Protein AF-A0A9D9LNH6-F1 (afdb_monomer)

Structure (mmCIF, N/CA/C/O backbone):
data_AF-A0A9D9LNH6-F1
#
_entry.id   AF-A0A9D9LNH6-F1
#
loop_
_atom_site.group_PDB
_atom_site.id
_atom_site.type_symbol
_atom_site.label_atom_id
_atom_site.label_alt_id
_atom_site.label_comp_id
_atom_site.label_asym_id
_atom_site.label_entity_id
_atom_site.label_seq_id
_atom_site.pdbx_PDB_ins_code
_atom_site.Cartn_x
_atom_site.Cartn_y
_atom_site.Cartn_z
_atom_site.occupancy
_atom_site.B_iso_or_equiv
_atom_site.auth_seq_id
_atom_site.auth_comp_id
_atom_site.auth_asym_id
_atom_site.auth_atom_id
_atom_site.pdbx_PDB_model_num
ATOM 1 N N . LEU A 1 1 ? -10.313 1.255 22.868 1.00 88.25 1 LEU A N 1
ATOM 2 C CA . LEU A 1 1 ? -10.469 2.113 21.675 1.00 88.25 1 LEU A CA 1
ATOM 3 C C . LEU A 1 1 ? -9.078 2.451 21.165 1.00 88.25 1 LEU A C 1
ATOM 5 O O . LEU A 1 1 ? -8.239 2.816 21.977 1.00 88.25 1 LEU A O 1
ATOM 9 N N . THR A 1 2 ? -8.832 2.293 19.871 1.00 91.94 2 THR A N 1
ATOM 10 C CA . THR A 1 2 ? -7.540 2.520 19.221 1.00 91.94 2 THR A CA 1
ATOM 11 C C . THR A 1 2 ? -7.771 3.337 17.963 1.00 91.94 2 THR A C 1
ATOM 13 O O . THR A 1 2 ? -8.627 2.994 17.151 1.00 91.94 2 THR A O 1
ATOM 16 N N . LEU A 1 3 ? -7.000 4.409 17.817 1.00 94.38 3 LEU A N 1
ATOM 17 C CA .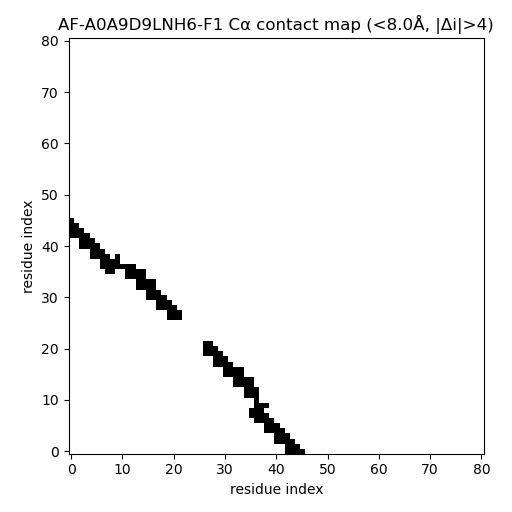 LEU A 1 3 ? -6.958 5.242 16.623 1.00 94.38 3 LEU A CA 1
ATOM 18 C C . LEU A 1 3 ? -5.570 5.093 16.010 1.00 94.38 3 LEU A C 1
ATOM 20 O O . LEU A 1 3 ? -4.570 5.091 16.729 1.00 94.38 3 LEU A O 1
ATOM 24 N N . SER A 1 4 ? -5.493 4.932 14.697 1.00 92.50 4 SER A N 1
ATOM 25 C CA . SER A 1 4 ? -4.220 4.805 13.992 1.00 92.50 4 SER A CA 1
ATOM 26 C C . SER A 1 4 ? -4.264 5.584 12.690 1.00 92.50 4 SER A C 1
ATOM 28 O O . SER A 1 4 ? -5.238 5.506 11.947 1.00 92.50 4 SER A O 1
ATOM 30 N N . PHE A 1 5 ? -3.198 6.330 12.426 1.00 94.56 5 PHE A N 1
ATOM 31 C CA . PHE A 1 5 ? -2.978 7.048 11.180 1.00 94.56 5 PHE A CA 1
ATOM 32 C C . PHE A 1 5 ? -1.633 6.618 10.604 1.00 94.56 5 PHE A C 1
ATOM 34 O O . PHE A 1 5 ? -0.661 6.439 11.339 1.00 94.56 5 PHE A O 1
ATOM 41 N N . THR A 1 6 ? -1.569 6.425 9.295 1.00 94.69 6 THR A N 1
ATOM 42 C CA . THR A 1 6 ? -0.356 5.991 8.608 1.00 94.69 6 THR A CA 1
ATOM 43 C C . THR A 1 6 ? -0.209 6.757 7.308 1.00 94.69 6 THR A C 1
ATOM 45 O O . THR A 1 6 ? -1.152 6.859 6.529 1.00 94.69 6 THR A O 1
ATOM 48 N N . ALA A 1 7 ? 0.994 7.268 7.069 1.00 92.94 7 ALA A N 1
ATOM 49 C CA . ALA A 1 7 ? 1.385 7.891 5.817 1.00 92.94 7 ALA A CA 1
ATOM 50 C C . ALA A 1 7 ? 2.541 7.089 5.211 1.00 92.94 7 ALA A C 1
ATOM 52 O O . ALA A 1 7 ? 3.603 6.974 5.818 1.00 92.94 7 ALA A O 1
ATOM 53 N N . SER A 1 8 ? 2.333 6.533 4.021 1.00 90.44 8 SER A N 1
ATOM 54 C CA . SER A 1 8 ? 3.350 5.828 3.242 1.00 90.44 8 SER A CA 1
ATOM 55 C C . SER A 1 8 ? 3.760 6.691 2.052 1.00 90.44 8 SER A C 1
ATOM 57 O O . SER A 1 8 ? 2.913 7.163 1.293 1.00 90.44 8 SER A O 1
ATOM 59 N N . ASN A 1 9 ? 5.066 6.933 1.917 1.00 90.62 9 ASN A N 1
ATOM 60 C CA . ASN A 1 9 ? 5.660 7.819 0.908 1.00 90.62 9 ASN A CA 1
ATOM 61 C C . ASN A 1 9 ? 4.985 9.208 0.790 1.00 90.62 9 ASN A C 1
ATOM 63 O O . ASN A 1 9 ? 4.699 9.638 -0.328 1.00 90.62 9 ASN A O 1
ATOM 67 N N . PRO A 1 10 ? 4.735 9.948 1.891 1.00 85.94 10 PRO A N 1
ATOM 68 C CA . PRO A 1 10 ? 3.912 11.166 1.870 1.00 85.94 10 PRO A CA 1
ATOM 69 C C . PRO A 1 10 ? 4.422 12.265 0.925 1.00 85.94 10 PRO A C 1
ATOM 71 O O . PRO A 1 10 ? 3.629 13.039 0.392 1.00 85.94 10 PRO A O 1
ATOM 74 N N . PHE A 1 11 ? 5.732 12.320 0.676 1.00 91.19 11 PHE A N 1
ATOM 75 C CA . PHE A 1 11 ? 6.354 13.371 -0.133 1.00 91.19 11 PHE A CA 1
ATOM 76 C C . PHE A 1 11 ? 6.672 12.933 -1.572 1.00 91.19 11 PHE A C 1
ATOM 78 O O . PHE A 1 11 ? 6.812 13.773 -2.464 1.00 91.19 11 PHE A O 1
ATOM 85 N N . THR A 1 12 ? 6.696 11.633 -1.864 1.00 88.19 12 THR A N 1
ATOM 86 C CA . THR A 1 12 ? 7.152 11.111 -3.163 1.00 88.19 12 THR A CA 1
ATOM 87 C C . THR A 1 12 ? 6.039 11.183 -4.206 1.00 88.19 12 THR A C 1
ATOM 89 O O . THR A 1 12 ? 5.060 10.462 -4.106 1.00 88.19 12 THR A O 1
ATOM 92 N N . SER A 1 13 ? 6.146 12.066 -5.205 1.00 82.19 13 SER A N 1
ATOM 93 C CA . SER A 1 13 ? 5.063 12.298 -6.189 1.00 82.19 13 SER A CA 1
ATOM 94 C C . SER A 1 13 ? 4.905 11.179 -7.205 1.00 82.19 13 SER A C 1
ATOM 96 O O . SER A 1 13 ? 3.800 10.723 -7.486 1.00 82.19 13 SER A O 1
ATOM 98 N N . LYS A 1 14 ? 6.028 10.732 -7.759 1.00 86.75 14 LYS A N 1
ATOM 99 C CA . LYS A 1 14 ? 6.078 9.714 -8.798 1.00 86.75 14 LYS A CA 1
ATOM 100 C C . LYS A 1 14 ? 7.194 8.752 -8.455 1.00 86.75 14 LYS A C 1
ATOM 102 O O . LYS A 1 14 ? 8.278 9.186 -8.070 1.00 86.75 14 LYS A O 1
ATOM 107 N N . MET A 1 15 ? 6.926 7.466 -8.615 1.00 88.75 15 MET A N 1
ATOM 108 C CA . MET A 1 15 ? 7.929 6.422 -8.487 1.00 88.75 15 MET A CA 1
ATOM 109 C C . MET A 1 15 ? 7.999 5.662 -9.805 1.00 88.75 15 MET A C 1
ATOM 111 O O . MET A 1 15 ? 6.981 5.173 -10.300 1.00 88.75 15 MET A O 1
ATOM 115 N N . LYS A 1 16 ? 9.200 5.606 -10.382 1.00 92.00 16 LYS A N 1
ATOM 116 C CA . LYS A 1 16 ? 9.489 4.804 -11.569 1.00 92.00 16 LYS A CA 1
ATOM 117 C C . LYS A 1 16 ? 9.878 3.406 -11.107 1.00 92.00 16 LYS A C 1
ATOM 119 O O . LYS A 1 16 ? 10.812 3.267 -10.322 1.00 92.00 16 LYS A O 1
ATOM 124 N N . LEU A 1 17 ? 9.178 2.393 -11.597 1.00 89.38 17 LEU A N 1
ATOM 125 C CA . LEU A 1 17 ? 9.569 1.000 -11.448 1.00 89.38 17 LEU A CA 1
ATOM 126 C C . LEU A 1 17 ? 10.056 0.504 -12.806 1.00 89.38 17 LEU A C 1
ATOM 128 O O . LEU A 1 17 ? 9.265 0.373 -13.738 1.00 89.38 17 LEU A O 1
ATOM 132 N N . THR A 1 18 ? 11.355 0.252 -12.911 1.00 91.62 18 THR A N 1
ATOM 133 C CA . THR A 1 18 ? 11.958 -0.320 -14.116 1.00 91.62 18 THR A CA 1
ATOM 134 C C . THR A 1 18 ? 12.304 -1.774 -13.839 1.00 91.62 18 THR A C 1
ATOM 136 O O . THR A 1 18 ? 12.999 -2.069 -12.868 1.00 91.62 18 THR A O 1
ATOM 139 N N . SER A 1 19 ? 11.840 -2.674 -14.697 1.00 89.81 19 SER A N 1
ATOM 140 C CA . SER A 1 19 ? 12.259 -4.070 -14.728 1.00 89.81 19 SER A CA 1
ATOM 141 C C . SER A 1 19 ? 13.005 -4.318 -16.031 1.00 89.81 19 SER A C 1
ATOM 143 O O . SER A 1 19 ? 12.488 -4.026 -17.109 1.00 89.81 19 SER A O 1
ATOM 145 N N . VAL A 1 20 ? 14.232 -4.821 -15.924 1.00 93.12 20 VAL A N 1
ATOM 146 C CA . VAL A 1 20 ? 15.060 -5.198 -17.070 1.00 93.12 20 VAL A CA 1
ATOM 147 C C . VAL A 1 20 ? 15.266 -6.701 -17.015 1.00 93.12 20 VAL A C 1
ATOM 149 O O . VAL A 1 20 ? 15.653 -7.241 -15.982 1.00 93.12 20 VAL A O 1
ATOM 152 N N . THR A 1 21 ? 14.983 -7.379 -18.120 1.00 89.69 21 THR A N 1
ATOM 153 C CA . THR A 1 21 ? 15.328 -8.786 -18.326 1.00 89.69 21 THR A CA 1
ATOM 154 C C . THR A 1 21 ? 16.323 -8.848 -19.471 1.00 89.69 21 THR A C 1
ATOM 156 O O . THR A 1 21 ? 15.993 -8.460 -20.589 1.00 89.69 21 THR A O 1
ATOM 159 N N . GLU A 1 22 ? 17.540 -9.304 -19.194 1.00 92.19 22 GLU A N 1
ATOM 160 C CA . GLU A 1 22 ? 18.632 -9.342 -20.164 1.00 92.19 22 GLU A CA 1
ATOM 161 C C . GLU A 1 22 ? 19.235 -10.747 -20.240 1.00 92.19 22 GLU A C 1
ATOM 163 O O . GLU A 1 22 ? 19.461 -11.413 -19.232 1.00 92.19 22 GLU A O 1
ATOM 168 N N . THR A 1 23 ? 19.457 -11.198 -21.467 1.00 87.56 23 THR A N 1
ATOM 169 C CA . THR A 1 23 ? 20.138 -12.438 -21.843 1.00 87.56 23 THR A CA 1
ATOM 170 C C . THR A 1 23 ? 21.070 -12.124 -23.016 1.00 87.56 23 THR A C 1
ATOM 172 O O . THR A 1 23 ? 20.927 -11.078 -23.648 1.00 87.56 23 THR A O 1
ATOM 175 N N . ASN A 1 24 ? 21.985 -13.031 -23.369 1.00 86.50 24 ASN A N 1
ATOM 176 C CA . ASN A 1 24 ? 22.977 -12.785 -24.430 1.00 86.50 24 ASN A CA 1
ATOM 177 C C . ASN A 1 24 ? 22.385 -12.433 -25.813 1.00 86.50 24 ASN A C 1
ATOM 179 O O . ASN A 1 24 ? 23.095 -11.871 -26.641 1.00 86.50 24 ASN A O 1
ATOM 183 N N . SER A 1 25 ? 21.118 -12.763 -26.085 1.00 90.69 25 SER A N 1
ATOM 184 C CA . SER A 1 25 ? 20.444 -12.513 -27.369 1.00 90.69 25 SER A CA 1
ATOM 185 C C . SER A 1 25 ? 19.183 -11.652 -27.262 1.00 90.69 25 SER A C 1
ATOM 187 O O . SER A 1 25 ? 18.589 -11.312 -28.284 1.00 90.69 25 SER A O 1
ATOM 189 N N . TYR A 1 26 ? 18.746 -11.306 -26.051 1.00 88.44 2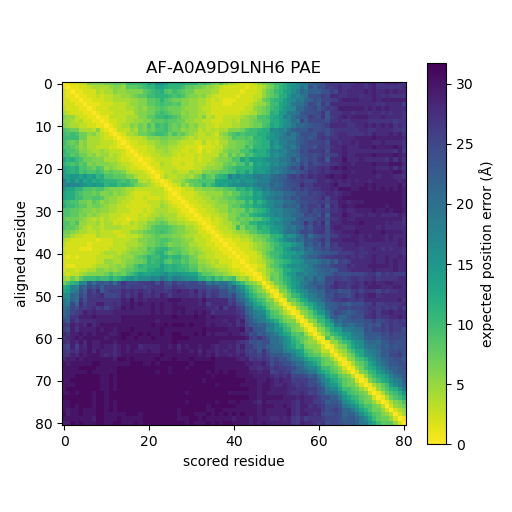6 TYR A N 1
ATOM 190 C CA . TYR A 1 26 ? 17.478 -10.617 -25.838 1.00 88.44 26 TYR A CA 1
ATOM 191 C C . TYR A 1 26 ? 17.537 -9.688 -24.634 1.00 88.44 26 TYR A C 1
ATOM 193 O O . TYR A 1 26 ? 17.952 -10.092 -23.546 1.00 88.44 26 TYR A O 1
ATOM 201 N N . ARG A 1 27 ? 17.029 -8.470 -24.828 1.00 91.31 27 ARG A N 1
ATOM 202 C CA . ARG A 1 27 ? 16.793 -7.500 -23.766 1.00 91.31 27 ARG A CA 1
ATOM 203 C C . ARG A 1 27 ? 15.349 -7.017 -23.818 1.00 91.31 27 ARG A C 1
ATOM 205 O O . ARG A 1 27 ? 14.872 -6.566 -24.855 1.00 91.31 27 ARG A O 1
ATOM 212 N N . SER A 1 28 ? 14.690 -7.077 -22.669 1.00 88.12 28 SER A N 1
ATOM 213 C CA . SER A 1 28 ? 13.379 -6.491 -22.417 1.00 88.12 28 SER A CA 1
ATOM 214 C C . SER A 1 28 ? 13.495 -5.461 -21.316 1.00 88.12 28 SER A C 1
ATOM 216 O O . SER A 1 28 ? 14.092 -5.726 -20.273 1.00 88.12 28 SER A O 1
ATOM 218 N N . GLU A 1 29 ? 12.902 -4.296 -21.533 1.00 93.81 29 GLU A N 1
ATOM 219 C CA . GLU A 1 29 ? 12.793 -3.262 -20.518 1.00 93.81 29 GLU A CA 1
ATOM 220 C C . GLU A 1 29 ? 11.328 -2.873 -20.379 1.00 93.81 29 GLU A C 1
ATOM 222 O O . GLU A 1 29 ? 10.688 -2.433 -21.333 1.00 93.81 29 GLU A O 1
ATOM 227 N N . ASN A 1 30 ? 10.798 -3.040 -19.173 1.00 89.31 30 ASN A N 1
ATOM 228 C CA . ASN A 1 30 ? 9.460 -2.612 -18.822 1.00 89.31 30 ASN A CA 1
ATOM 229 C C . ASN A 1 30 ? 9.552 -1.501 -17.778 1.00 89.31 30 ASN A C 1
ATOM 231 O O . ASN A 1 30 ? 10.101 -1.689 -16.693 1.00 89.31 30 ASN A O 1
ATOM 235 N N . THR A 1 31 ? 9.008 -0.336 -18.109 1.00 92.69 31 THR A N 1
ATOM 236 C CA . THR A 1 31 ? 8.933 0.810 -17.205 1.00 92.69 31 THR A CA 1
ATOM 237 C C . THR A 1 31 ? 7.477 1.059 -16.845 1.00 92.69 31 THR A C 1
ATOM 239 O O . THR A 1 31 ? 6.655 1.319 -17.720 1.00 92.69 31 THR A O 1
ATOM 242 N N . SER A 1 32 ? 7.180 1.074 -15.548 1.00 90.44 32 SER A N 1
ATOM 243 C CA . SER A 1 32 ? 5.886 1.485 -15.010 1.00 90.44 32 SER A CA 1
ATOM 244 C C . SER A 1 32 ? 6.035 2.693 -14.089 1.00 90.44 32 SER A C 1
ATOM 246 O O . SER A 1 32 ? 7.044 2.859 -13.398 1.00 90.44 32 SER A O 1
ATOM 248 N N . TRP A 1 33 ? 5.016 3.548 -14.078 1.00 90.12 33 TRP A N 1
ATOM 249 C CA . TRP A 1 33 ? 4.935 4.717 -13.210 1.00 90.12 33 TRP A CA 1
ATOM 250 C C . TRP A 1 33 ? 3.796 4.524 -12.226 1.00 90.12 33 TRP A C 1
ATOM 252 O O . TRP A 1 33 ? 2.663 4.271 -12.625 1.00 90.12 33 TRP A O 1
ATOM 262 N N . GLN A 1 34 ? 4.093 4.681 -10.943 1.00 88.00 34 GLN A N 1
ATOM 263 C CA . GLN A 1 34 ? 3.093 4.583 -9.889 1.00 88.00 34 GLN A CA 1
ATOM 264 C C . GLN A 1 34 ? 3.107 5.822 -9.000 1.00 88.00 34 GLN A C 1
ATOM 266 O O . GLN A 1 34 ? 4.134 6.492 -8.846 1.00 88.00 34 GLN A O 1
ATOM 271 N N . THR A 1 35 ? 1.949 6.103 -8.408 1.00 88.06 35 THR A N 1
ATOM 272 C CA . THR A 1 35 ? 1.776 7.127 -7.377 1.00 88.06 35 THR A CA 1
ATOM 273 C C . THR A 1 35 ? 1.961 6.453 -6.017 1.00 88.06 35 THR A C 1
ATOM 275 O O . THR A 1 35 ? 1.061 5.745 -5.572 1.00 88.06 35 THR A O 1
ATOM 278 N N . PRO A 1 36 ? 3.114 6.618 -5.343 1.00 89.31 36 PRO A N 1
ATOM 279 C CA . PRO A 1 36 ? 3.422 5.840 -4.144 1.00 89.31 36 PRO A CA 1
ATOM 280 C C . PRO A 1 36 ? 2.767 6.404 -2.873 1.00 89.31 36 PRO A C 1
ATOM 282 O O . PRO A 1 36 ? 2.789 5.735 -1.841 1.00 89.31 36 PRO A O 1
ATOM 285 N N . ARG A 1 37 ? 2.217 7.627 -2.934 1.00 92.75 37 ARG A N 1
ATOM 286 C CA . ARG A 1 37 ? 1.633 8.341 -1.789 1.00 92.75 37 ARG A CA 1
ATOM 287 C C . ARG A 1 37 ? 0.362 7.649 -1.323 1.00 92.75 37 ARG A C 1
ATOM 289 O O . ARG A 1 37 ? -0.601 7.567 -2.081 1.00 92.75 37 ARG A O 1
ATOM 296 N N . GLN A 1 38 ? 0.342 7.206 -0.073 1.00 93.12 38 GLN A N 1
ATOM 297 C CA . GLN A 1 38 ? -0.828 6.573 0.524 1.00 93.12 38 GLN A CA 1
ATOM 298 C C . GLN A 1 38 ? -1.018 7.068 1.954 1.00 93.12 38 GLN A C 1
ATOM 300 O O . GLN A 1 38 ? -0.063 7.154 2.725 1.00 93.12 38 GLN A O 1
ATOM 305 N N . PHE A 1 39 ? -2.262 7.365 2.313 1.00 93.56 39 PHE A N 1
ATOM 306 C CA . PHE A 1 39 ? -2.657 7.738 3.666 1.00 93.56 39 PHE A CA 1
ATOM 307 C C . PHE A 1 39 ? -3.765 6.795 4.117 1.00 93.56 39 PHE A C 1
ATOM 309 O O . PHE A 1 39 ? -4.698 6.531 3.361 1.00 93.56 39 PHE A O 1
ATOM 316 N N . SER A 1 40 ? -3.654 6.275 5.333 1.00 93.94 40 SER A N 1
ATOM 317 C CA . SER A 1 40 ? -4.623 5.353 5.914 1.00 93.94 40 SER A CA 1
ATOM 318 C C . SER A 1 40 ? -4.978 5.787 7.326 1.00 93.94 40 SER A C 1
ATOM 320 O O . SER A 1 40 ? -4.120 6.237 8.087 1.00 93.94 40 SER A O 1
ATOM 322 N N . PHE A 1 41 ? -6.252 5.646 7.668 1.00 95.19 41 PHE A N 1
ATOM 323 C CA . PHE A 1 41 ? -6.781 5.909 8.993 1.00 95.19 41 PHE A CA 1
ATOM 324 C C . PHE A 1 41 ? -7.641 4.726 9.429 1.00 95.19 41 PHE A C 1
ATOM 326 O O . PHE A 1 41 ? -8.443 4.212 8.651 1.00 95.19 41 PHE A O 1
ATOM 333 N N . SER A 1 42 ? -7.459 4.282 10.668 1.00 93.44 42 SER A N 1
ATOM 334 C CA . SER A 1 42 ? -8.146 3.122 11.223 1.00 93.44 42 SER A CA 1
ATOM 335 C C . SER A 1 42 ? -8.653 3.409 12.631 1.00 93.44 42 SER A C 1
ATOM 337 O O . SER A 1 42 ? -7.942 3.979 13.464 1.00 93.44 42 SER A O 1
ATOM 339 N N . ILE A 1 43 ? -9.892 2.983 12.888 1.00 94.00 43 ILE A N 1
ATOM 340 C CA . ILE A 1 43 ? -10.545 3.021 14.195 1.00 94.00 43 ILE A CA 1
ATOM 341 C C . ILE A 1 43 ? -10.833 1.579 14.603 1.00 94.00 43 ILE A C 1
ATOM 343 O O . ILE A 1 43 ? -11.605 0.878 13.953 1.00 94.00 43 ILE A O 1
ATOM 347 N N . GLY A 1 44 ? -10.230 1.142 15.703 1.00 92.81 44 GLY A N 1
ATOM 348 C CA . GLY A 1 44 ? -10.461 -0.171 16.291 1.00 92.81 44 GLY A CA 1
ATOM 349 C C . GLY A 1 44 ? -11.078 -0.059 17.678 1.00 92.81 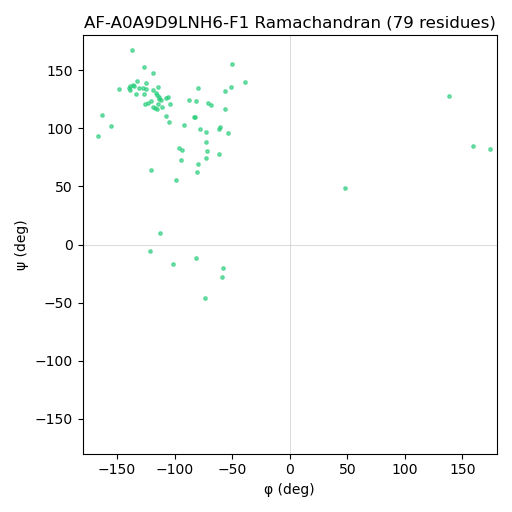44 GLY A C 1
ATOM 350 O O . GLY A 1 44 ? -10.559 0.636 18.552 1.00 92.81 44 GLY A O 1
ATOM 351 N N . TYR A 1 45 ? -12.153 -0.794 17.935 1.00 89.94 45 TYR A N 1
ATOM 352 C CA . TYR A 1 45 ? -12.681 -0.975 19.284 1.00 89.94 45 TYR A CA 1
ATOM 353 C C . TYR A 1 45 ? -12.742 -2.469 19.604 1.00 89.94 45 TYR A C 1
ATOM 355 O O . TYR A 1 45 ? -13.363 -3.243 18.884 1.00 89.94 45 TYR A O 1
ATOM 363 N N . ARG A 1 46 ? -12.053 -2.883 20.671 1.00 84.69 46 ARG A N 1
ATOM 364 C CA . ARG A 1 46 ? -12.073 -4.261 21.171 1.00 84.69 46 ARG A CA 1
ATOM 365 C C . ARG A 1 46 ? -12.941 -4.299 22.422 1.00 84.69 46 ARG A C 1
ATOM 367 O O . ARG A 1 46 ? -12.638 -3.593 23.383 1.00 84.69 46 ARG A O 1
ATOM 374 N N . PHE A 1 47 ? -13.992 -5.113 22.402 1.00 81.00 47 PHE A N 1
ATOM 375 C CA . PHE A 1 47 ? -14.785 -5.422 23.590 1.00 81.00 47 PHE A CA 1
ATOM 376 C C . PHE A 1 47 ? -14.060 -6.491 24.428 1.00 81.00 47 PHE A C 1
ATOM 378 O O . PHE A 1 47 ? -13.601 -7.487 23.873 1.00 81.00 47 PHE A O 1
ATOM 385 N N . GLY A 1 48 ? -13.988 -6.305 25.753 1.00 71.31 48 GLY A N 1
ATOM 386 C CA . GLY A 1 48 ? -13.728 -7.397 26.702 1.00 71.31 48 GLY A CA 1
ATOM 387 C C . GLY A 1 48 ? -12.764 -7.103 27.863 1.00 71.31 48 GLY A C 1
ATOM 388 O O . GLY A 1 48 ? -11.601 -6.769 27.663 1.00 71.31 48 GLY A O 1
ATOM 389 N N . LYS A 1 49 ? -13.220 -7.389 29.090 1.00 60.88 49 LYS A N 1
ATOM 390 C CA . LYS A 1 49 ? -12.727 -8.565 29.826 1.00 60.88 49 LYS A CA 1
ATOM 391 C C . LYS A 1 49 ? -13.898 -9.546 29.891 1.00 60.88 49 LYS A C 1
ATOM 393 O O . LYS A 1 49 ? -14.921 -9.208 30.479 1.00 60.88 49 LYS A O 1
ATOM 398 N N . THR A 1 50 ? -13.773 -10.736 29.312 1.00 62.97 50 THR A N 1
ATOM 399 C CA . THR A 1 50 ? -14.750 -11.814 29.516 1.00 62.97 50 THR A CA 1
ATOM 400 C C . THR A 1 50 ? -14.581 -12.342 30.940 1.00 62.97 50 THR A C 1
ATOM 402 O O . THR A 1 50 ? -13.902 -13.334 31.172 1.00 62.97 50 THR A O 1
ATOM 405 N N . GLN A 1 51 ? -15.145 -11.647 31.928 1.00 60.09 51 GLN A N 1
ATOM 406 C CA . GLN A 1 51 ? -15.300 -12.167 33.288 1.00 60.09 51 GLN A CA 1
ATOM 407 C C . GLN A 1 51 ? -16.534 -13.073 33.311 1.00 60.09 51 GLN A C 1
ATOM 409 O O . GLN A 1 51 ? -17.515 -12.798 33.994 1.00 60.09 51 GLN A O 1
ATOM 414 N N . VAL A 1 52 ? 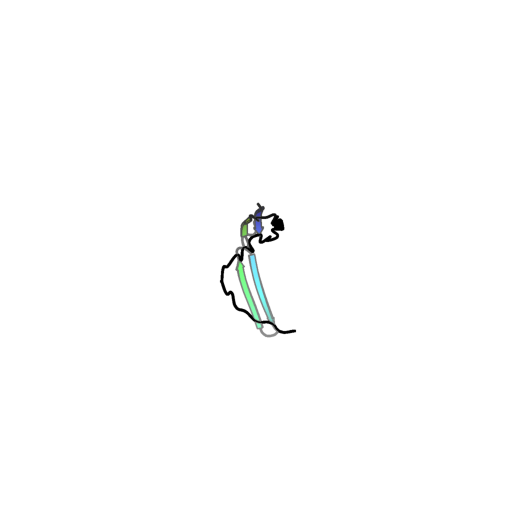-16.511 -14.157 32.534 1.00 59.53 52 VAL A N 1
ATOM 415 C CA . VAL A 1 52 ? -17.488 -15.239 32.697 1.00 59.53 52 VAL A CA 1
ATOM 416 C C . VAL A 1 52 ? -16.999 -16.079 33.875 1.00 59.53 52 VAL A C 1
ATOM 418 O O . VAL A 1 52 ? -16.525 -17.198 33.728 1.00 59.53 52 VAL A O 1
ATOM 421 N N . ASN A 1 53 ? -17.077 -15.503 35.076 1.00 55.62 53 ASN A N 1
ATOM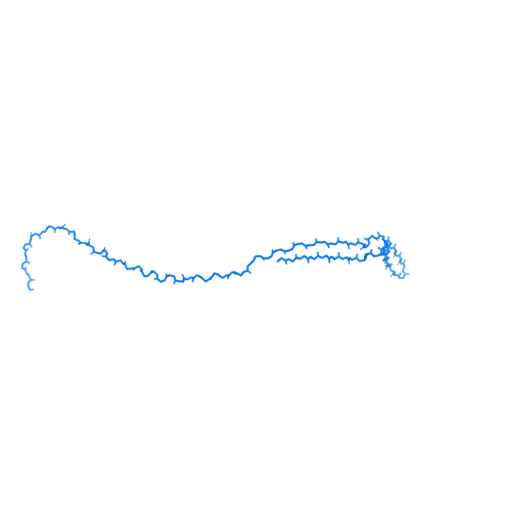 422 C CA . ASN A 1 53 ? -17.163 -16.310 36.280 1.00 55.62 53 ASN A CA 1
ATOM 423 C C . ASN A 1 53 ? -18.579 -16.874 36.268 1.00 55.62 53 ASN A C 1
ATOM 425 O O . ASN A 1 53 ? -19.506 -16.254 36.791 1.00 55.62 53 ASN A O 1
ATOM 429 N N . VAL A 1 54 ? -18.771 -18.025 35.618 1.00 60.53 54 VAL A N 1
ATOM 430 C CA . VAL A 1 54 ? -19.976 -18.816 35.852 1.00 60.53 54 VAL A CA 1
ATOM 431 C C . VAL A 1 54 ? -19.907 -19.178 37.329 1.00 60.53 54 VAL A C 1
ATOM 433 O O . VAL A 1 54 ? -19.140 -20.052 37.728 1.00 60.53 54 VAL A O 1
ATO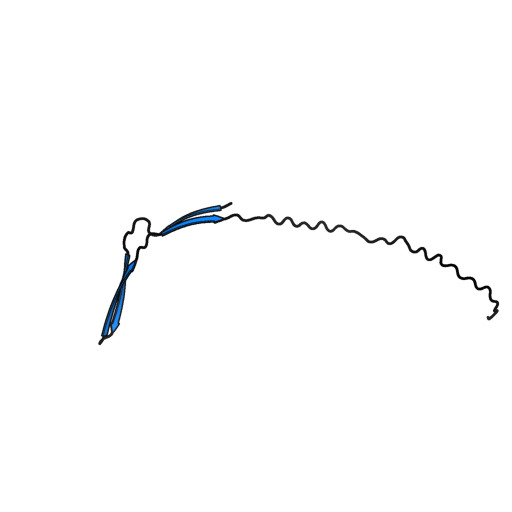M 436 N N . LYS A 1 55 ? -20.628 -18.442 38.179 1.00 59.00 55 LYS A N 1
ATOM 437 C CA . LYS A 1 55 ? -20.851 -18.860 39.557 1.00 59.00 55 LYS A CA 1
ATOM 438 C C . LYS A 1 55 ? -21.573 -20.192 39.431 1.00 59.00 55 LYS A C 1
ATOM 440 O O . LYS A 1 55 ? -22.759 -20.202 39.103 1.00 59.00 55 LYS A O 1
ATOM 445 N N . SER A 1 56 ? -20.836 -21.290 39.610 1.00 60.28 56 SER A N 1
ATOM 446 C CA . SER A 1 56 ? -21.405 -22.622 39.768 1.00 60.28 56 SER A CA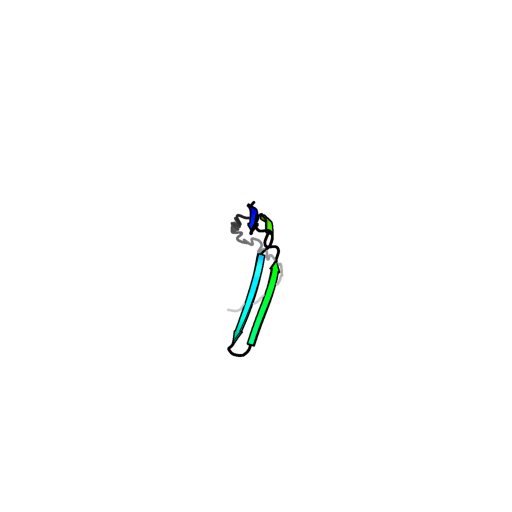 1
ATOM 447 C C . SER A 1 56 ? -22.409 -22.505 40.904 1.00 60.28 56 SER A C 1
ATOM 449 O O . SER A 1 56 ? -22.053 -22.422 42.079 1.00 60.28 56 SER A O 1
ATOM 451 N N . THR A 1 57 ? -23.674 -22.317 40.544 1.00 55.28 57 THR A N 1
ATOM 452 C CA . THR A 1 57 ? -24.752 -22.325 41.511 1.00 55.28 57 THR A CA 1
ATOM 453 C C . THR A 1 57 ? -24.948 -23.796 41.772 1.00 55.28 57 THR A C 1
ATOM 455 O O . THR A 1 57 ? -25.519 -24.503 40.947 1.00 55.28 57 THR A O 1
ATOM 458 N N . ASN A 1 58 ? -24.373 -24.246 42.883 1.00 56.16 58 ASN A N 1
ATOM 459 C CA . ASN A 1 58 ? -24.573 -25.564 43.450 1.00 56.16 58 ASN A CA 1
ATOM 460 C C . ASN A 1 58 ? -26.062 -25.695 43.797 1.00 56.16 58 ASN A C 1
ATOM 462 O O . ASN A 1 58 ? -26.477 -25.441 44.923 1.00 56.16 58 ASN A O 1
ATOM 466 N N . ARG A 1 59 ? -26.902 -25.945 42.792 1.00 56.25 59 ARG A N 1
ATOM 467 C CA . ARG A 1 59 ? -28.320 -26.212 42.978 1.00 56.25 59 ARG A CA 1
ATOM 468 C C . ARG A 1 59 ? -28.439 -27.725 43.055 1.00 56.25 59 ARG A C 1
ATOM 470 O O . ARG A 1 59 ? -28.703 -28.380 42.052 1.00 56.25 59 ARG A O 1
ATOM 477 N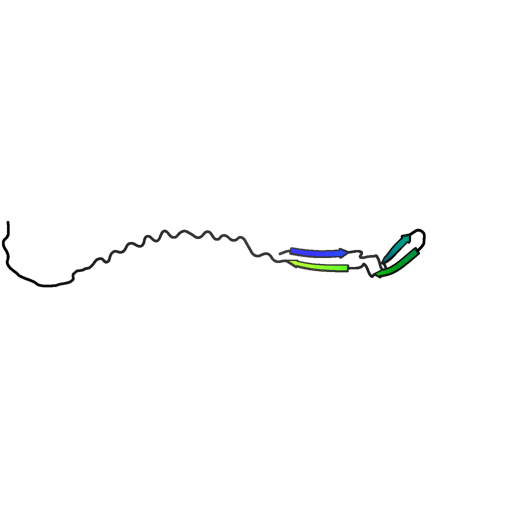 N . SER A 1 60 ? -28.169 -28.277 44.238 1.00 59.06 60 SER A N 1
ATOM 478 C CA . SER A 1 60 ? -28.590 -29.639 44.551 1.00 59.06 60 SER A CA 1
ATOM 479 C C . SER A 1 60 ? -30.100 -29.693 44.340 1.00 59.06 60 SER A C 1
ATOM 481 O O . SER A 1 60 ? -30.839 -28.963 45.002 1.00 59.06 60 SER A O 1
ATOM 483 N N . ILE A 1 61 ? -30.562 -30.501 43.391 1.00 61.72 61 ILE A N 1
ATOM 484 C CA . ILE A 1 61 ? -31.980 -30.832 43.302 1.00 61.72 61 ILE A CA 1
ATOM 485 C C . ILE A 1 61 ? -32.239 -31.777 44.479 1.00 61.72 61 ILE A C 1
ATOM 487 O O . ILE A 1 61 ? -31.901 -32.955 44.413 1.00 61.72 61 ILE A O 1
ATOM 491 N N . GLN A 1 62 ? -32.738 -31.238 45.592 1.00 60.44 62 GLN A N 1
ATOM 492 C CA . GLN A 1 62 ? -33.416 -32.040 46.606 1.00 60.44 62 GLN A CA 1
ATOM 493 C C . GLN A 1 62 ? -34.863 -32.196 46.138 1.00 60.44 62 GLN A C 1
ATOM 495 O O . GLN A 1 62 ? -35.600 -31.214 46.105 1.00 60.44 62 GLN A O 1
ATOM 500 N N . ASN A 1 63 ? -35.236 -33.411 45.733 1.00 61.53 63 ASN A N 1
ATOM 501 C CA . ASN A 1 63 ? -36.641 -33.800 45.638 1.00 61.53 63 ASN A CA 1
ATOM 502 C C . ASN A 1 63 ? -37.112 -34.183 47.044 1.00 61.53 63 ASN A C 1
ATOM 504 O O . ASN A 1 63 ? -36.509 -35.059 47.663 1.00 61.53 63 ASN A O 1
ATOM 508 N N . ASP A 1 64 ? -38.165 -33.523 47.518 1.00 66.25 64 ASP A N 1
ATOM 509 C CA . ASP A 1 64 ? -38.800 -33.740 48.829 1.00 66.25 64 ASP A CA 1
ATOM 510 C C . ASP A 1 64 ? -40.222 -34.331 48.690 1.00 66.25 64 ASP A C 1
ATOM 512 O O . ASP A 1 64 ? -40.982 -34.405 49.646 1.00 66.25 64 ASP A O 1
ATOM 516 N N . ASP A 1 65 ? -40.619 -34.761 47.488 1.00 64.75 65 ASP A N 1
ATOM 517 C CA . ASP A 1 65 ? -41.975 -35.222 47.180 1.00 64.75 65 ASP A CA 1
ATOM 518 C C . ASP A 1 65 ? -42.008 -36.6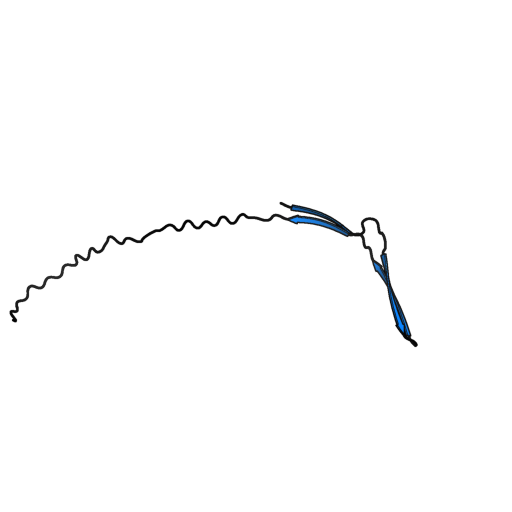74 46.678 1.00 64.75 65 ASP A C 1
ATOM 520 O O . ASP A 1 65 ? -42.433 -36.978 45.566 1.00 64.75 65 ASP A O 1
ATOM 524 N N . MET A 1 66 ? -41.617 -37.617 47.540 1.00 51.88 66 MET A N 1
ATOM 525 C CA . MET A 1 66 ? -42.109 -38.995 47.424 1.00 51.88 66 MET A CA 1
ATOM 526 C C . MET A 1 66 ? -43.333 -39.174 48.328 1.00 51.88 66 MET A C 1
ATOM 528 O O . MET A 1 66 ? -43.282 -39.827 49.366 1.00 51.88 66 MET A O 1
ATOM 532 N N . ASP A 1 67 ? -44.457 -38.586 47.922 1.00 55.16 67 ASP A N 1
ATOM 533 C CA . ASP A 1 67 ? -45.768 -38.942 48.461 1.00 55.16 67 ASP A CA 1
ATOM 534 C C . ASP A 1 67 ? -46.415 -39.957 47.507 1.00 55.16 67 ASP A C 1
ATOM 536 O O . ASP A 1 67 ? -47.180 -39.621 46.606 1.00 55.16 67 ASP A O 1
ATOM 540 N N . THR A 1 68 ? -46.057 -41.236 47.660 1.00 49.69 68 THR A N 1
ATOM 541 C CA . THR A 1 68 ? -46.808 -42.345 47.048 1.00 49.69 68 THR A CA 1
ATOM 542 C C . THR A 1 68 ? -47.748 -42.961 48.073 1.00 49.69 68 THR A C 1
ATOM 544 O O . THR A 1 68 ? -47.743 -44.167 48.314 1.00 49.69 68 THR A O 1
ATOM 547 N N . SER A 1 69 ? -48.604 -42.132 48.659 1.00 50.69 69 SER A N 1
ATOM 548 C CA . SER A 1 69 ? -49.861 -42.570 49.253 1.00 50.69 69 SER A CA 1
ATOM 549 C C . SER A 1 69 ? -50.862 -42.937 48.142 1.00 50.69 69 SER A C 1
ATOM 551 O O . SER A 1 69 ? -51.826 -42.228 47.864 1.00 50.69 69 SER A O 1
ATOM 553 N N . SER A 1 70 ? -50.662 -44.090 47.490 1.00 44.28 70 SER A N 1
ATOM 554 C CA . SER A 1 70 ? -51.684 -44.690 46.618 1.00 44.28 70 SER A CA 1
ATOM 555 C C . SER A 1 70 ? -52.348 -45.886 47.297 1.00 44.28 70 SER A C 1
ATOM 557 O O . SER A 1 70 ? -51.800 -46.971 47.463 1.00 44.28 70 SER A O 1
ATOM 559 N N . ARG A 1 71 ? -53.579 -45.609 47.725 1.00 46.56 71 ARG A N 1
ATOM 560 C CA . ARG A 1 71 ? -54.611 -46.527 48.200 1.00 46.56 71 ARG A CA 1
ATOM 561 C C . ARG A 1 71 ? -54.823 -47.677 47.209 1.00 46.56 71 ARG A C 1
ATOM 563 O O . ARG A 1 71 ? -55.030 -47.432 46.025 1.00 46.56 71 ARG A O 1
ATOM 570 N N . GLY A 1 72 ? -54.917 -48.899 47.720 1.00 36.88 72 GLY A N 1
ATOM 571 C CA . GLY A 1 72 ? -55.399 -50.054 46.965 1.00 36.88 72 GLY A CA 1
ATOM 572 C C . GLY A 1 72 ? -55.695 -51.214 47.903 1.00 36.88 72 GLY A C 1
ATOM 573 O O . GLY A 1 72 ? -54.799 -51.960 48.275 1.00 36.88 72 GLY A O 1
ATOM 574 N N . ALA A 1 73 ? -56.949 -51.317 48.332 1.00 45.72 73 ALA A N 1
ATOM 575 C CA . ALA A 1 73 ? -57.449 -52.382 49.183 1.00 45.72 73 ALA A CA 1
ATOM 576 C C . ALA A 1 73 ? -57.208 -53.770 48.567 1.00 45.72 73 ALA A C 1
ATOM 578 O O . ALA A 1 73 ? -57.588 -54.006 47.423 1.00 45.72 73 ALA A O 1
ATOM 579 N N . ASN A 1 74 ? -56.679 -54.709 49.353 1.00 38.94 74 ASN A N 1
ATOM 580 C CA . ASN A 1 74 ? -57.092 -56.104 49.239 1.00 38.94 74 ASN A CA 1
ATOM 581 C C . ASN A 1 74 ? -56.851 -56.840 50.559 1.00 38.94 74 ASN A C 1
ATOM 583 O O . ASN A 1 74 ? -55.731 -57.197 50.913 1.00 38.94 74 ASN A O 1
ATOM 587 N N . ALA A 1 75 ? -57.941 -57.019 51.302 1.00 43.94 75 ALA A N 1
ATOM 588 C CA . ALA A 1 75 ? -58.048 -58.030 52.333 1.00 43.94 75 ALA A CA 1
ATOM 589 C C . ALA A 1 75 ? -58.134 -59.395 51.635 1.00 43.94 75 ALA A C 1
ATOM 591 O O . ALA A 1 75 ? -59.036 -59.618 50.832 1.00 43.94 75 ALA A O 1
ATOM 592 N N . GLY A 1 76 ? -57.207 -60.303 51.931 1.00 34.75 76 GLY A N 1
ATOM 593 C CA . GLY A 1 76 ? -57.195 -61.642 51.352 1.00 34.75 76 GLY A CA 1
ATOM 594 C C . GLY A 1 76 ? -56.309 -62.576 52.163 1.00 34.75 76 GLY A C 1
ATOM 595 O O . GLY A 1 76 ? -55.100 -62.397 52.218 1.00 34.75 76 GLY A O 1
ATOM 596 N N . ALA A 1 77 ? -56.953 -63.529 52.829 1.00 40.25 77 ALA A N 1
ATOM 597 C CA . ALA A 1 77 ? -56.399 -64.577 53.676 1.00 40.25 77 ALA A CA 1
ATOM 598 C C . ALA A 1 77 ? -55.249 -65.385 53.042 1.00 40.25 77 ALA A C 1
ATOM 600 O O . ALA A 1 77 ? -55.231 -65.584 51.831 1.00 40.25 77 ALA A O 1
ATOM 601 N N . GLY A 1 78 ? -54.377 -65.972 53.873 1.00 37.50 78 GLY A N 1
ATOM 602 C CA . GLY A 1 78 ? -53.525 -67.072 53.406 1.00 37.50 78 GLY A CA 1
ATOM 603 C C . GLY A 1 78 ? -52.261 -67.337 54.215 1.00 37.50 78 GLY A C 1
ATOM 604 O O . GLY A 1 78 ? -51.186 -66.879 53.864 1.00 37.50 78 GLY A O 1
ATOM 605 N N . GLN A 1 79 ? -52.425 -68.121 55.273 1.00 38.34 79 GLN A N 1
ATOM 606 C CA . GLN A 1 79 ? -51.434 -68.932 55.986 1.00 38.34 79 GLN A CA 1
ATOM 607 C C . GLN A 1 79 ? -50.393 -69.619 55.067 1.00 38.34 79 GLN A C 1
ATOM 609 O O . GLN A 1 79 ? -50.771 -70.178 54.038 1.00 38.34 79 GLN A O 1
ATOM 614 N N . GLY A 1 80 ? -49.115 -69.668 55.473 1.00 39.78 80 GLY A N 1
ATOM 615 C CA . GLY A 1 80 ? -48.108 -70.486 54.782 1.00 39.78 80 GLY A CA 1
ATOM 616 C C . GLY A 1 80 ? -46.661 -70.330 55.270 1.00 39.78 80 GLY A C 1
ATOM 617 O O . GLY A 1 80 ? -45.892 -69.655 54.600 1.00 39.78 80 GLY A O 1
ATOM 618 N N . MET A 1 81 ? -46.348 -71.045 56.364 1.00 39.72 81 MET A N 1
ATOM 619 C CA . MET A 1 81 ? -45.034 -71.386 56.966 1.00 39.72 81 MET A CA 1
ATOM 620 C C . MET A 1 81 ? -44.192 -70.275 57.602 1.00 39.72 81 MET A C 1
ATOM 622 O O . MET A 1 81 ? -43.659 -69.408 56.884 1.00 39.72 81 MET A O 1
#

Solvent-accessible surface area (backbone atoms only — not comparable to full-atom values): 5857 Å² total; per-residue (Å²): 116,47,80,49,77,48,71,40,51,79,82,48,73,70,42,81,47,75,49,76,50,78,56,102,91,47,77,47,77,48,77,47,80,45,71,60,51,43,75,49,76,47,80,47,75,76,89,78,82,87,78,76,72,74,74,79,73,84,70,77,83,76,84,87,78,87,79,81,86,72,88,77,91,76,92,77,89,81,90,83,134

Foldseek 3Di:
DDKDKDWWPQPDQKDKDWDWDDDPVDIDIDIDIDGGTDIDIDDDDDDDDPPPPVVPPPPDPDDPDPPPPDDDDDDDDDDDD

pLDDT: mean 74.51, std 19.92, range [34.75, 95.19]

Radius of gyration: 42.91 Å; Cα contacts (8 Å, |Δi|>4): 74; chains: 1; bounding box: 81×85×84 Å

Mean predicted aligned error: 17.75 Å

Sequence (81 aa):
LTLSFTASNPFTSKMKLTSVTETNSYRSENTSWQTPRQFSFSIGYRFGKTQVNVKSTNRSIQNDDMDTSSRGANAGAGQGM

Secondary structure (DSSP, 8-state):
-EEEEEEESTT---EEEEEEEEETTEEEEEEEEE---EEEEEEE-------------------------------------